Protein AF-A0A945SEW3-F1 (afdb_monomer)

Structure (mmCIF, N/CA/C/O backbone):
data_AF-A0A945SEW3-F1
#
_entry.id   AF-A0A945SEW3-F1
#
loop_
_atom_site.group_PDB
_atom_site.id
_atom_site.type_symbol
_atom_site.label_atom_id
_atom_site.label_alt_id
_atom_site.label_comp_id
_atom_site.label_asym_id
_atom_site.label_entity_id
_atom_site.label_seq_id
_atom_site.pdbx_PDB_ins_code
_atom_site.Cartn_x
_atom_site.Cartn_y
_atom_site.Cartn_z
_atom_site.occupancy
_atom_site.B_iso_or_equiv
_atom_site.auth_seq_id
_atom_site.auth_comp_id
_atom_site.auth_asym_id
_atom_site.auth_atom_id
_atom_site.pdbx_PDB_model_num
ATOM 1 N N . MET A 1 1 ? 41.181 -25.531 -39.445 1.00 50.03 1 MET A N 1
ATOM 2 C CA . MET A 1 1 ? 39.840 -25.935 -38.962 1.00 50.03 1 MET A CA 1
ATOM 3 C C . MET A 1 1 ? 39.555 -25.546 -37.505 1.00 50.03 1 MET A C 1
ATOM 5 O O . MET A 1 1 ? 38.393 -25.396 -37.182 1.00 50.03 1 MET A O 1
ATOM 9 N N . MET A 1 2 ? 40.552 -25.240 -36.660 1.00 54.53 2 MET A N 1
ATOM 10 C CA . MET A 1 2 ? 40.334 -24.757 -35.276 1.00 54.53 2 MET A CA 1
ATOM 11 C C . MET A 1 2 ? 39.903 -23.277 -35.155 1.00 54.53 2 MET A C 1
ATOM 13 O O . MET A 1 2 ? 39.188 -22.921 -34.228 1.00 54.53 2 MET A O 1
ATOM 17 N N . LYS A 1 3 ? 40.252 -22.409 -36.120 1.00 48.34 3 LYS A N 1
ATOM 18 C CA . LYS A 1 3 ? 39.848 -20.985 -36.104 1.00 48.34 3 LYS A CA 1
ATOM 19 C C . LYS A 1 3 ? 38.338 -20.773 -36.293 1.00 48.34 3 LYS A C 1
ATOM 21 O O . LYS A 1 3 ? 37.784 -19.855 -35.710 1.00 48.34 3 LYS A O 1
ATOM 26 N N . LYS A 1 4 ? 37.664 -21.638 -37.068 1.00 47.72 4 LYS A N 1
ATOM 27 C CA . LYS A 1 4 ? 36.202 -21.573 -37.275 1.00 47.72 4 LYS A CA 1
ATOM 28 C C . LYS A 1 4 ? 35.418 -22.073 -36.054 1.00 47.72 4 LYS A C 1
ATOM 30 O O . LYS A 1 4 ? 34.335 -21.571 -35.790 1.00 47.72 4 LYS A O 1
ATOM 35 N N . VAL A 1 5 ? 35.998 -23.006 -35.292 1.00 53.94 5 VAL A N 1
ATOM 36 C CA . VAL A 1 5 ? 35.425 -23.523 -34.036 1.00 53.94 5 VAL A CA 1
ATOM 37 C C . VAL A 1 5 ? 35.469 -22.455 -32.939 1.00 53.94 5 VAL A C 1
ATOM 39 O O . VAL A 1 5 ? 34.509 -22.307 -32.192 1.00 53.94 5 VAL A O 1
ATOM 42 N N . LEU A 1 6 ? 36.527 -21.635 -32.908 1.00 54.12 6 LEU A N 1
ATOM 43 C CA . LEU A 1 6 ? 36.633 -20.505 -31.979 1.00 54.12 6 LEU A CA 1
ATOM 44 C C . LEU A 1 6 ? 35.591 -19.407 -32.256 1.00 54.12 6 LEU A C 1
ATOM 46 O O . LEU A 1 6 ? 35.058 -18.821 -31.323 1.00 54.12 6 LEU A O 1
ATOM 50 N N . VAL A 1 7 ? 35.255 -19.168 -33.530 1.00 52.91 7 VAL A N 1
ATOM 51 C CA . VAL A 1 7 ? 34.214 -18.200 -33.929 1.00 52.91 7 VAL A CA 1
ATOM 52 C C . VAL A 1 7 ? 32.805 -18.697 -33.569 1.00 52.91 7 VAL A C 1
ATOM 54 O O . VAL A 1 7 ? 31.947 -17.893 -33.221 1.00 52.91 7 VAL A O 1
ATOM 57 N N . LEU A 1 8 ? 32.570 -20.014 -33.580 1.00 52.97 8 LEU A N 1
ATOM 58 C CA . LEU A 1 8 ? 31.284 -20.615 -33.199 1.00 52.97 8 LEU A CA 1
ATOM 59 C C . LEU A 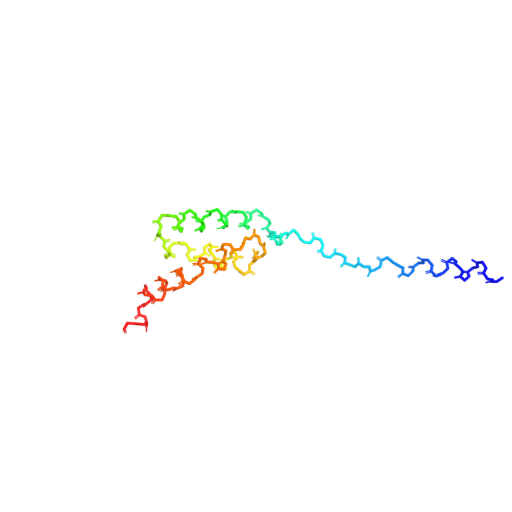1 8 ? 31.055 -20.662 -31.678 1.00 52.97 8 LEU A C 1
ATOM 61 O O . LEU A 1 8 ? 29.912 -20.578 -31.240 1.00 52.97 8 LEU A O 1
ATOM 65 N N . ALA A 1 9 ? 32.112 -20.739 -30.864 1.00 53.75 9 ALA A N 1
ATOM 66 C CA . ALA A 1 9 ? 31.989 -20.777 -29.403 1.00 53.75 9 ALA A CA 1
ATOM 67 C C . ALA A 1 9 ? 31.609 -19.418 -28.774 1.00 53.75 9 ALA A C 1
ATOM 69 O O . ALA A 1 9 ? 31.032 -19.381 -27.691 1.00 53.75 9 ALA A O 1
ATOM 70 N N . VAL A 1 10 ? 31.886 -18.299 -29.453 1.00 55.06 10 VAL A N 1
ATOM 71 C CA . VAL A 1 10 ? 31.577 -16.942 -28.954 1.00 55.06 10 VAL A CA 1
ATOM 72 C C . VAL A 1 10 ? 30.103 -16.559 -29.172 1.00 55.06 10 VAL A C 1
ATOM 74 O O . VAL A 1 10 ? 29.580 -15.691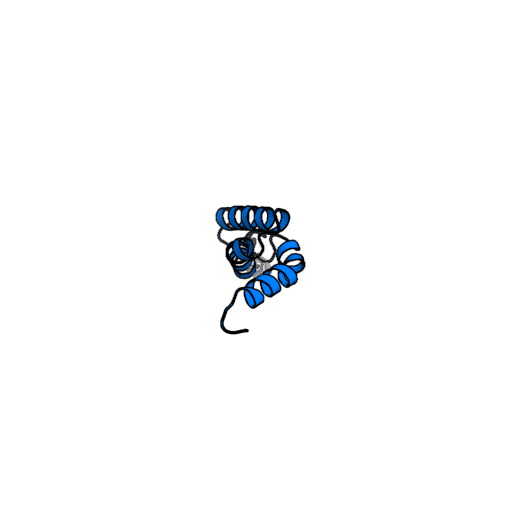 -28.478 1.00 55.06 10 VAL A O 1
ATOM 77 N N . ALA A 1 11 ? 29.387 -17.239 -30.072 1.00 54.25 11 ALA A N 1
ATOM 78 C CA . ALA A 1 11 ? 27.996 -16.917 -30.404 1.00 54.25 11 ALA A CA 1
ATOM 79 C C . ALA A 1 11 ? 26.957 -17.392 -29.363 1.00 54.25 11 ALA A C 1
ATOM 81 O O . ALA A 1 11 ? 25.788 -17.035 -29.468 1.00 54.25 11 ALA A O 1
ATOM 82 N N . VAL A 1 12 ? 27.355 -18.184 -28.360 1.00 56.94 12 VAL A N 1
ATOM 83 C CA . VAL A 1 12 ? 26.424 -18.844 -27.417 1.00 56.94 12 VAL A CA 1
ATOM 84 C C . VAL A 1 12 ? 26.209 -18.042 -26.116 1.00 56.94 12 VAL A C 1
ATOM 86 O O . VAL A 1 12 ? 25.399 -18.418 -25.276 1.00 56.94 12 VAL A O 1
ATOM 89 N N . LEU A 1 13 ? 26.871 -16.892 -25.939 1.00 59.41 13 LEU A N 1
ATOM 90 C CA . LEU A 1 13 ? 26.840 -16.122 -24.681 1.00 59.41 13 LEU A CA 1
ATOM 91 C C . LEU A 1 13 ? 25.742 -15.041 -24.578 1.00 59.41 13 LEU A C 1
ATOM 93 O O . LEU A 1 13 ? 25.678 -14.351 -23.564 1.00 59.41 13 LEU A O 1
ATOM 97 N N . THR A 1 14 ? 24.868 -14.863 -25.573 1.00 59.22 14 THR A N 1
ATOM 98 C CA . THR A 1 14 ? 23.956 -13.696 -25.623 1.00 59.22 14 THR A CA 1
ATOM 99 C C . THR A 1 14 ? 22.533 -13.927 -25.106 1.00 59.22 14 THR A C 1
ATOM 101 O O . THR A 1 14 ? 21.729 -12.999 -25.136 1.00 59.22 14 THR A O 1
ATOM 104 N N . VAL A 1 15 ? 22.200 -15.103 -24.568 1.00 61.62 15 VAL A N 1
ATOM 105 C CA . VAL A 1 15 ? 20.853 -15.392 -24.025 1.00 61.62 15 VAL A CA 1
ATOM 106 C C . VAL A 1 15 ? 20.809 -15.406 -22.496 1.00 61.62 15 VAL A C 1
ATOM 108 O O . VAL A 1 15 ? 20.188 -16.266 -21.881 1.00 61.62 15 VAL A O 1
ATOM 111 N N . VAL A 1 16 ? 21.445 -14.430 -21.848 1.00 63.53 16 VAL A N 1
ATOM 112 C CA . VAL A 1 16 ? 21.060 -14.056 -20.480 1.00 63.53 16 VAL A CA 1
ATOM 113 C C . VAL A 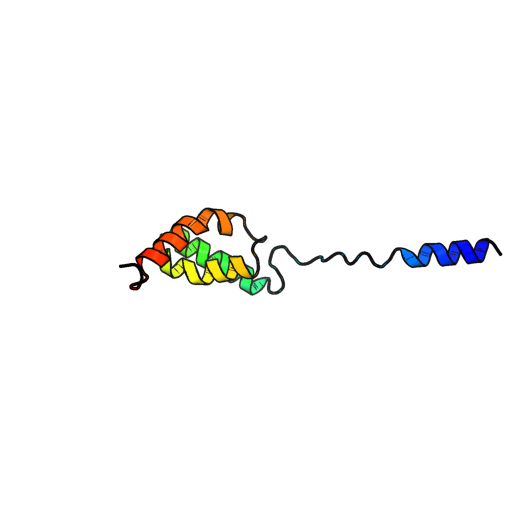1 16 ? 19.971 -12.998 -20.576 1.00 63.53 16 VAL A C 1
ATOM 115 O O . VAL A 1 16 ? 20.239 -11.805 -20.696 1.00 63.53 16 VAL A O 1
ATOM 118 N N . SER A 1 17 ? 18.718 -13.451 -20.557 1.00 61.59 17 SER A N 1
ATOM 119 C CA . SER A 1 17 ? 17.549 -12.593 -20.378 1.00 61.59 17 SER A CA 1
ATOM 120 C C . SER A 1 17 ? 17.602 -11.959 -18.986 1.00 61.59 17 SER A C 1
ATOM 122 O O . SER A 1 17 ? 17.013 -12.455 -18.029 1.00 61.59 17 SER A O 1
ATOM 124 N N . VAL A 1 18 ? 18.343 -10.860 -18.857 1.00 60.62 18 VAL A N 1
ATOM 125 C CA . VAL A 1 18 ? 18.231 -9.954 -17.715 1.00 60.62 18 VAL A CA 1
ATOM 126 C C . VAL A 1 18 ? 16.835 -9.345 -17.763 1.00 60.62 18 VAL A C 1
ATOM 128 O O . VAL A 1 18 ? 16.562 -8.441 -18.549 1.00 60.62 18 VAL A O 1
ATOM 131 N N . ASN A 1 19 ? 15.927 -9.866 -16.936 1.00 60.59 19 ASN A N 1
ATOM 132 C CA . ASN A 1 19 ? 14.661 -9.209 -16.632 1.00 60.59 19 ASN A CA 1
ATOM 133 C C . ASN A 1 19 ? 14.979 -7.912 -15.874 1.00 60.59 19 ASN A C 1
ATOM 135 O O . ASN A 1 19 ? 14.923 -7.857 -14.651 1.00 60.59 19 ASN A O 1
ATOM 139 N N . ALA A 1 20 ? 15.345 -6.860 -16.606 1.00 61.44 20 ALA A N 1
ATOM 140 C CA . ALA A 1 20 ? 15.547 -5.512 -16.086 1.00 61.44 20 ALA A CA 1
ATOM 141 C C . ALA A 1 20 ? 14.200 -4.814 -15.811 1.00 61.44 20 ALA A C 1
ATOM 143 O O . ALA A 1 20 ? 14.041 -3.627 -16.095 1.00 61.44 20 ALA A O 1
ATOM 144 N N . GLN A 1 21 ? 13.201 -5.549 -15.307 1.00 67.06 21 GLN A N 1
ATOM 145 C CA . GLN A 1 21 ? 11.958 -4.926 -14.868 1.00 67.06 21 GLN A CA 1
ATOM 146 C C . GLN A 1 21 ? 12.288 -4.033 -13.676 1.00 67.06 21 GLN A C 1
ATOM 148 O O . GLN A 1 21 ? 12.978 -4.446 -12.742 1.00 67.06 21 GLN A O 1
ATOM 153 N N . SER A 1 22 ? 11.862 -2.771 -13.741 1.00 85.62 22 SER A N 1
ATOM 154 C CA . SER A 1 22 ? 12.093 -1.848 -12.639 1.00 85.62 22 SER A CA 1
ATOM 155 C C . SER A 1 22 ? 11.394 -2.386 -11.389 1.00 85.62 22 SER A C 1
ATOM 157 O O . SER A 1 22 ? 10.389 -3.093 -11.476 1.00 85.62 22 SER A O 1
ATOM 159 N N . LYS A 1 23 ? 11.869 -2.001 -10.200 1.00 88.69 23 LYS A N 1
ATOM 160 C CA . LYS A 1 23 ? 11.215 -2.364 -8.926 1.00 88.69 23 LYS A CA 1
ATOM 161 C C . LYS A 1 23 ? 9.735 -1.952 -8.848 1.00 88.69 23 LYS A C 1
ATOM 163 O O . LYS A 1 23 ? 9.043 -2.330 -7.910 1.00 88.69 23 LYS A O 1
ATOM 168 N N . PHE A 1 24 ? 9.269 -1.119 -9.781 1.00 91.31 24 PHE A N 1
ATOM 169 C CA . PHE A 1 24 ? 7.894 -0.648 -9.883 1.00 91.31 24 PHE A CA 1
ATOM 170 C C . PHE A 1 24 ? 7.003 -1.551 -10.756 1.00 91.31 24 PHE A C 1
ATOM 172 O O . PHE A 1 24 ? 5.819 -1.254 -10.901 1.00 91.31 24 PHE A O 1
ATOM 179 N N . GLY A 1 25 ? 7.531 -2.657 -11.289 1.00 86.62 25 GLY A N 1
ATOM 180 C CA . GLY A 1 25 ? 6.792 -3.592 -12.135 1.00 86.62 25 GLY A CA 1
ATOM 181 C C . GLY A 1 25 ? 6.576 -3.066 -13.557 1.00 86.62 25 GLY A C 1
ATOM 182 O O . GLY A 1 25 ? 7.272 -2.164 -14.020 1.00 86.62 25 GLY A O 1
ATOM 183 N N . ALA A 1 26 ? 5.602 -3.649 -14.261 1.00 87.94 26 ALA A N 1
ATOM 184 C CA . ALA A 1 26 ? 5.311 -3.316 -15.658 1.00 87.94 26 ALA A CA 1
ATOM 185 C C . ALA A 1 26 ? 4.692 -1.915 -15.847 1.00 87.94 26 ALA A C 1
ATOM 187 O O . ALA A 1 26 ? 4.904 -1.292 -16.883 1.00 87.94 26 ALA A O 1
ATOM 188 N N . ASP A 1 27 ? 3.945 -1.416 -14.854 1.00 92.81 27 ASP A N 1
ATOM 189 C CA . ASP A 1 27 ? 3.306 -0.093 -14.873 1.00 92.81 27 ASP A CA 1
ATOM 190 C C . ASP A 1 27 ? 3.864 0.782 -13.742 1.00 92.81 27 ASP A C 1
ATOM 192 O O . ASP A 1 27 ? 3.343 0.843 -12.621 1.00 92.81 27 ASP A O 1
ATOM 196 N N . GLU A 1 28 ? 4.974 1.452 -14.049 1.00 93.94 28 GLU A N 1
ATOM 197 C CA . GLU A 1 28 ? 5.699 2.272 -13.085 1.00 93.94 28 GLU A CA 1
ATOM 198 C C . GLU A 1 28 ? 4.862 3.445 -12.560 1.00 93.94 28 GLU A C 1
ATOM 200 O O . GLU A 1 28 ? 4.903 3.750 -11.362 1.00 93.94 28 GLU A O 1
ATOM 205 N N . GLN A 1 29 ? 4.096 4.096 -13.438 1.00 96.06 29 GLN A N 1
ATOM 206 C CA . GLN A 1 29 ? 3.298 5.262 -13.074 1.00 96.06 29 GLN A CA 1
ATOM 207 C C . GLN A 1 29 ? 2.210 4.866 -12.080 1.00 96.06 29 GLN A C 1
ATOM 209 O O . GLN A 1 29 ? 2.080 5.481 -11.016 1.00 96.06 29 GLN A O 1
ATOM 214 N N . LYS A 1 30 ? 1.490 3.783 -12.376 1.00 97.06 30 LYS A N 1
ATOM 215 C CA . LYS A 1 30 ? 0.425 3.290 -11.508 1.00 97.06 30 LYS A CA 1
ATOM 216 C C . LYS A 1 30 ? 0.960 2.744 -10.191 1.00 97.06 30 LYS A C 1
ATOM 218 O O . LYS A 1 30 ? 0.322 2.932 -9.152 1.00 97.06 30 LYS A O 1
ATOM 223 N N . CYS A 1 31 ? 2.150 2.142 -10.190 1.00 97.38 31 CYS A N 1
ATOM 224 C CA . CYS A 1 31 ? 2.818 1.780 -8.946 1.00 97.38 31 CYS A CA 1
ATOM 225 C C . CYS A 1 31 ? 3.136 3.002 -8.086 1.00 97.38 31 CYS A C 1
ATOM 227 O O . CYS A 1 31 ? 2.775 3.025 -6.909 1.00 97.38 31 CYS A O 1
ATOM 229 N N . LYS A 1 32 ? 3.754 4.041 -8.654 1.00 97.00 32 LYS A N 1
ATOM 230 C CA . LYS A 1 32 ? 4.067 5.276 -7.919 1.00 97.00 32 LYS A CA 1
ATOM 231 C C . LYS A 1 32 ? 2.811 5.948 -7.362 1.00 97.00 32 LYS A C 1
ATOM 233 O O . LYS A 1 32 ? 2.821 6.377 -6.207 1.00 97.00 32 LYS A O 1
ATOM 238 N N . GLU A 1 33 ? 1.735 5.986 -8.140 1.00 98.19 33 GLU A N 1
ATOM 239 C CA . GLU A 1 33 ? 0.442 6.521 -7.714 1.00 98.19 33 GLU A CA 1
ATOM 240 C C . GLU A 1 33 ? -0.131 5.738 -6.525 1.00 98.19 33 GLU A C 1
ATOM 242 O O . GLU A 1 33 ? -0.350 6.312 -5.457 1.00 98.19 33 GLU A O 1
ATOM 247 N N . ASN A 1 34 ? -0.289 4.417 -6.656 1.00 98.38 34 ASN A N 1
ATOM 248 C CA . ASN A 1 34 ? -0.835 3.577 -5.586 1.00 98.38 34 ASN A CA 1
ATOM 249 C C . ASN A 1 34 ? 0.055 3.591 -4.334 1.00 98.38 34 ASN A C 1
ATOM 251 O O . ASN A 1 34 ? -0.463 3.668 -3.218 1.00 98.38 34 ASN A O 1
ATOM 255 N N . LEU A 1 35 ? 1.385 3.588 -4.500 1.00 97.75 35 LEU A N 1
ATOM 256 C CA . LEU A 1 35 ? 2.341 3.754 -3.402 1.00 97.75 35 LEU A CA 1
ATOM 257 C C . LEU A 1 35 ? 2.123 5.072 -2.652 1.00 97.75 35 LEU A C 1
ATOM 259 O O . LEU A 1 35 ? 2.162 5.087 -1.421 1.00 97.75 35 LEU A O 1
ATOM 263 N N . SER A 1 36 ? 1.931 6.172 -3.381 1.00 97.81 36 SER A N 1
ATOM 264 C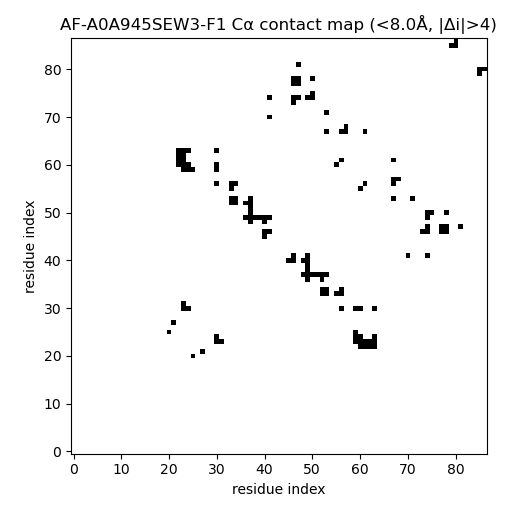 CA . SER A 1 36 ? 1.677 7.489 -2.793 1.00 97.81 36 SER A CA 1
ATOM 265 C C . SER A 1 36 ? 0.358 7.489 -2.019 1.00 97.81 36 SER A C 1
ATOM 267 O O . SER A 1 36 ? 0.341 7.807 -0.827 1.00 97.81 36 SER A O 1
ATOM 269 N N . MET A 1 37 ? -0.718 7.024 -2.662 1.00 98.19 37 MET A N 1
ATOM 270 C CA . MET A 1 37 ? -2.064 6.989 -2.090 1.00 98.19 37 MET A CA 1
ATOM 271 C C . MET A 1 37 ? -2.126 6.147 -0.817 1.00 98.19 37 MET A C 1
ATOM 273 O O . MET A 1 37 ? -2.540 6.649 0.228 1.00 98.19 37 MET A O 1
ATOM 277 N N . PHE A 1 38 ? -1.661 4.890 -0.845 1.00 97.81 38 PHE A N 1
ATOM 278 C CA . PHE A 1 38 ? -1.755 4.051 0.355 1.00 97.81 38 PHE A CA 1
ATOM 279 C C . PHE A 1 38 ? -0.906 4.611 1.500 1.00 97.81 38 PHE A C 1
ATOM 281 O O . PHE A 1 38 ? -1.301 4.502 2.661 1.00 97.81 38 PHE A O 1
ATOM 288 N N . ARG A 1 39 ? 0.263 5.202 1.209 1.00 97.94 39 ARG A N 1
ATOM 289 C CA . ARG A 1 39 ? 1.116 5.802 2.245 1.00 97.94 39 ARG A CA 1
ATOM 290 C C . ARG A 1 39 ? 0.434 6.992 2.896 1.00 97.94 39 ARG A C 1
ATOM 292 O O . ARG A 1 39 ? 0.562 7.149 4.108 1.00 97.94 39 ARG A O 1
ATOM 299 N N . GLU A 1 40 ? -0.254 7.809 2.112 1.00 98.25 40 GLU A N 1
ATOM 300 C CA . GLU A 1 40 ? -0.960 8.979 2.615 1.00 98.25 40 GLU A CA 1
ATOM 301 C C . GLU A 1 40 ? -2.160 8.572 3.477 1.00 98.25 40 GLU A C 1
ATOM 303 O O . GLU A 1 40 ? -2.221 8.940 4.652 1.00 98.25 40 GLU A O 1
ATOM 308 N N . TYR A 1 41 ? -3.011 7.668 2.984 1.00 98.25 41 TYR A N 1
ATOM 309 C CA . TYR A 1 41 ? -4.106 7.107 3.783 1.00 98.25 41 TYR A CA 1
ATOM 310 C C . TYR A 1 41 ? -3.612 6.411 5.059 1.00 98.25 41 TYR A C 1
ATOM 312 O O . TYR A 1 41 ? -4.184 6.587 6.137 1.00 98.25 41 TYR A O 1
ATOM 320 N N . TYR A 1 42 ? -2.496 5.680 4.985 1.00 97.94 42 TYR A N 1
ATOM 321 C CA . TYR A 1 42 ? -1.903 5.035 6.156 1.00 97.94 42 TYR A CA 1
ATOM 322 C C . TYR A 1 42 ? -1.424 6.046 7.208 1.00 97.94 42 TYR A C 1
ATOM 324 O O . TYR A 1 42 ? -1.625 5.813 8.404 1.00 97.94 42 TYR A O 1
ATOM 332 N N . LYS A 1 43 ? -0.813 7.169 6.798 1.00 97.69 43 LYS A N 1
ATOM 333 C CA . LYS A 1 43 ? -0.411 8.253 7.719 1.00 97.69 43 LYS A CA 1
ATOM 334 C C . LYS A 1 43 ? -1.620 8.892 8.395 1.00 97.69 43 LYS A C 1
ATOM 336 O O . LYS A 1 43 ? -1.585 9.120 9.602 1.00 97.69 43 LYS A O 1
ATOM 341 N N . GLN A 1 44 ? -2.689 9.111 7.633 1.00 97.94 44 GLN A N 1
ATOM 342 C CA . GLN A 1 44 ? -3.966 9.624 8.134 1.00 97.94 44 GLN A CA 1
ATOM 343 C C . GLN A 1 44 ? -4.734 8.589 8.974 1.00 97.94 44 GLN A C 1
ATOM 345 O O . GLN A 1 44 ? -5.786 8.897 9.524 1.00 97.94 44 GLN A O 1
ATOM 350 N N . LYS A 1 45 ? -4.204 7.362 9.110 1.00 96.94 45 LYS A N 1
ATOM 351 C CA . LYS A 1 45 ? -4.836 6.214 9.781 1.00 96.94 45 LYS A CA 1
ATOM 352 C C . LYS A 1 45 ? -6.165 5.787 9.143 1.00 96.94 45 LYS A C 1
ATOM 354 O O . LYS A 1 45 ? -6.892 4.998 9.748 1.00 96.94 45 LYS A O 1
ATOM 359 N N . SER A 1 46 ? -6.451 6.234 7.918 1.00 97.00 46 SER A N 1
ATOM 360 C CA . SER A 1 46 ? -7.581 5.734 7.138 1.00 97.00 46 SER A CA 1
ATOM 361 C C . SER A 1 46 ? -7.209 4.402 6.489 1.00 97.00 46 SER A C 1
ATOM 363 O O . SER A 1 46 ? -6.798 4.315 5.334 1.00 97.00 46 SER A O 1
ATOM 365 N N . TYR A 1 47 ? -7.251 3.334 7.284 1.00 96.88 47 TYR A N 1
ATOM 366 C CA . TYR A 1 47 ? -6.780 2.016 6.858 1.00 96.88 47 TYR A CA 1
ATOM 367 C C . TYR A 1 47 ? -7.720 1.307 5.876 1.00 96.88 47 TYR A C 1
ATOM 369 O O . TYR A 1 47 ? -7.245 0.479 5.102 1.00 96.88 47 TYR A O 1
ATOM 377 N N . ASP A 1 48 ? -9.019 1.619 5.900 1.00 93.69 48 ASP A N 1
ATOM 378 C CA . ASP A 1 48 ? -9.971 1.077 4.922 1.00 93.69 48 ASP A CA 1
ATOM 379 C C . ASP A 1 48 ? -9.744 1.707 3.540 1.00 93.69 48 ASP A C 1
ATOM 381 O O . ASP A 1 48 ? -9.585 0.977 2.563 1.00 93.69 48 ASP A O 1
ATOM 385 N N . ASP A 1 49 ? -9.570 3.033 3.471 1.00 95.56 49 ASP A N 1
ATOM 386 C CA . ASP A 1 49 ? -9.216 3.729 2.223 1.00 95.56 49 ASP A CA 1
ATOM 387 C C . ASP A 1 49 ? -7.831 3.313 1.712 1.00 95.56 49 ASP A C 1
ATOM 389 O O . ASP A 1 49 ? -7.613 3.164 0.509 1.00 95.56 49 ASP A O 1
ATOM 393 N N . ALA A 1 50 ? -6.889 3.045 2.626 1.00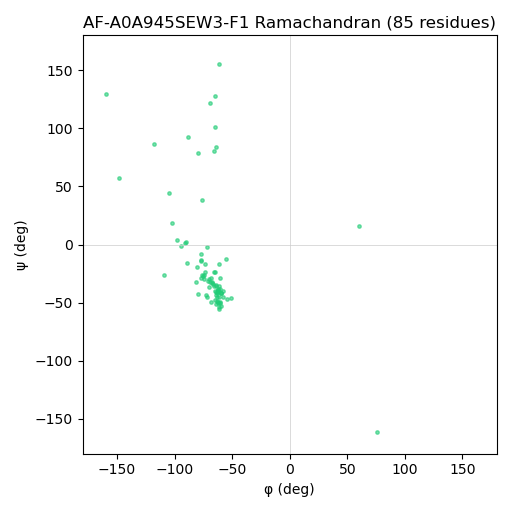 97.94 50 ALA A N 1
ATOM 394 C CA . ALA A 1 50 ? -5.566 2.547 2.267 1.00 97.94 50 ALA A CA 1
ATOM 395 C C . ALA A 1 50 ? -5.600 1.149 1.628 1.00 97.94 50 ALA A C 1
ATOM 397 O O . ALA A 1 50 ? -4.654 0.803 0.919 1.00 97.94 50 ALA A O 1
ATOM 398 N N . TYR A 1 51 ? -6.641 0.340 1.869 1.00 98.06 51 TYR A N 1
ATOM 399 C CA . TYR A 1 51 ? -6.673 -1.070 1.468 1.00 98.06 51 TYR A CA 1
ATOM 400 C C . TYR A 1 51 ? -6.557 -1.262 -0.042 1.00 98.06 51 TYR A C 1
ATOM 402 O O . TYR A 1 51 ? -5.725 -2.047 -0.490 1.00 98.06 51 TYR A O 1
ATOM 410 N N . ASN A 1 52 ? -7.360 -0.547 -0.829 1.00 98.00 52 ASN A N 1
ATOM 411 C CA . ASN A 1 52 ? -7.380 -0.709 -2.283 1.00 98.00 52 ASN A CA 1
ATOM 412 C C . ASN A 1 52 ? -6.026 -0.371 -2.940 1.00 98.00 52 ASN A C 1
ATOM 414 O O . ASN A 1 52 ? -5.479 -1.247 -3.621 1.00 98.00 52 ASN A O 1
ATOM 418 N N . PRO A 1 53 ? -5.429 0.819 -2.716 1.00 98.19 53 PRO A N 1
ATOM 419 C CA . PRO A 1 53 ? -4.132 1.143 -3.301 1.00 98.19 53 PRO A CA 1
ATOM 420 C C . PRO A 1 53 ? -2.998 0.279 -2.733 1.00 98.19 53 PRO A C 1
ATOM 422 O O . PRO A 1 53 ? -2.091 -0.112 -3.468 1.00 98.19 53 PRO A O 1
ATOM 425 N N . TRP A 1 54 ? -3.065 -0.102 -1.451 1.00 98.56 54 TRP A N 1
ATOM 426 C CA . TRP A 1 54 ? -2.105 -1.039 -0.862 1.00 98.56 54 TRP A CA 1
ATOM 427 C C . TRP A 1 54 ? -2.168 -2.418 -1.527 1.00 98.56 54 TRP A C 1
ATOM 429 O O . TRP A 1 54 ? -1.129 -2.953 -1.916 1.00 98.56 54 TRP A O 1
ATOM 439 N N . ARG A 1 55 ? -3.368 -2.990 -1.695 1.00 98.25 55 ARG A N 1
ATOM 440 C CA . ARG A 1 55 ? -3.563 -4.307 -2.317 1.00 98.25 55 ARG A CA 1
ATOM 441 C C . ARG A 1 55 ? -3.090 -4.293 -3.763 1.00 98.25 55 ARG A C 1
ATOM 443 O O . ARG A 1 55 ? -2.465 -5.253 -4.207 1.00 98.25 55 ARG A O 1
ATOM 450 N N . TRP A 1 56 ? -3.367 -3.211 -4.488 1.00 98.19 56 TRP A N 1
ATOM 451 C CA . TRP A 1 56 ? -2.866 -3.052 -5.846 1.00 98.19 56 TRP A CA 1
ATOM 452 C C . TRP A 1 56 ? -1.332 -3.062 -5.868 1.00 98.19 56 TRP A C 1
ATOM 454 O O . TRP A 1 56 ? -0.751 -3.855 -6.607 1.00 98.19 56 TRP A O 1
ATOM 464 N N . ALA A 1 57 ? -0.676 -2.263 -5.018 1.00 97.94 57 ALA A N 1
ATOM 465 C CA . ALA A 1 57 ? 0.786 -2.221 -4.941 1.00 97.94 57 ALA A CA 1
ATOM 466 C C . ALA A 1 57 ? 1.390 -3.573 -4.518 1.00 97.94 57 ALA A C 1
ATOM 468 O O . ALA A 1 57 ? 2.388 -4.000 -5.087 1.00 97.94 57 ALA A O 1
ATOM 469 N N . TYR A 1 58 ? 0.755 -4.281 -3.581 1.00 97.81 58 TYR A N 1
ATOM 470 C CA . TYR A 1 58 ? 1.161 -5.622 -3.153 1.00 97.81 58 TYR A CA 1
ATOM 471 C C . TYR A 1 58 ? 1.144 -6.644 -4.296 1.00 97.81 58 TYR A C 1
ATOM 473 O O . TYR A 1 58 ? 2.065 -7.448 -4.405 1.00 97.81 58 TYR A O 1
ATOM 481 N N . LEU A 1 59 ? 0.122 -6.608 -5.154 1.00 96.88 59 LEU A N 1
ATOM 482 C CA . LEU A 1 59 ? -0.021 -7.566 -6.253 1.00 96.88 59 LEU A CA 1
ATOM 483 C C . LEU A 1 59 ? 0.827 -7.220 -7.480 1.00 96.88 59 LEU A C 1
ATOM 485 O O . LEU A 1 59 ? 1.241 -8.126 -8.194 1.00 96.88 59 LEU A O 1
ATOM 489 N N . ASN A 1 60 ? 1.052 -5.931 -7.746 1.00 96.62 60 ASN A N 1
ATOM 490 C CA . ASN A 1 60 ? 1.626 -5.482 -9.020 1.00 96.62 60 ASN A CA 1
ATOM 491 C C . ASN A 1 60 ? 3.059 -4.953 -8.900 1.00 96.62 60 ASN A C 1
ATOM 493 O O . ASN A 1 60 ? 3.800 -4.995 -9.877 1.00 96.62 60 ASN A O 1
ATOM 497 N N . CYS A 1 61 ? 3.463 -4.446 -7.732 1.00 96.50 61 CYS A N 1
ATOM 498 C CA . CYS A 1 61 ? 4.815 -3.932 -7.516 1.00 96.50 61 CYS A CA 1
ATOM 499 C C . CYS A 1 61 ? 5.319 -4.126 -6.068 1.00 96.50 61 CYS A C 1
ATOM 501 O O . CYS A 1 61 ? 5.709 -3.161 -5.399 1.00 96.50 61 CYS A O 1
ATOM 503 N N . PRO A 1 62 ? 5.349 -5.374 -5.557 1.00 96.00 62 PRO A N 1
ATOM 504 C CA . PRO A 1 62 ? 5.726 -5.667 -4.169 1.00 96.00 62 PRO A CA 1
ATOM 505 C C . PRO A 1 62 ? 7.156 -5.233 -3.815 1.00 96.00 62 PRO A C 1
ATOM 507 O O . PRO A 1 62 ? 7.440 -4.876 -2.671 1.00 96.00 62 PRO A O 1
ATOM 510 N N . GLU A 1 63 ? 8.057 -5.222 -4.795 1.00 95.31 63 GLU A N 1
ATOM 511 C CA . GLU A 1 63 ? 9.465 -4.851 -4.619 1.00 95.31 63 GLU A CA 1
ATOM 512 C C . GLU A 1 63 ? 9.678 -3.334 -4.504 1.00 95.31 63 GLU A C 1
ATOM 514 O O . GLU A 1 63 ? 10.736 -2.873 -4.068 1.00 95.31 63 GLU A O 1
ATOM 519 N N . ALA A 1 64 ? 8.667 -2.530 -4.844 1.00 96.12 64 ALA A N 1
ATOM 520 C CA . ALA A 1 64 ? 8.811 -1.084 -4.905 1.00 96.12 64 ALA A CA 1
ATOM 521 C C . ALA A 1 64 ? 9.008 -0.446 -3.51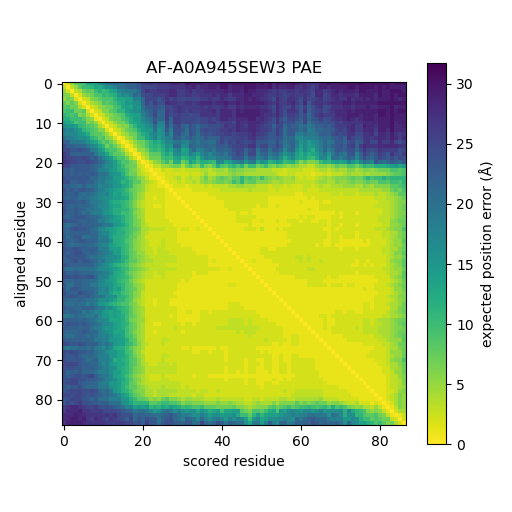9 1.00 96.12 64 ALA A C 1
ATOM 523 O O . ALA A 1 64 ? 9.642 0.610 -3.397 1.00 96.12 64 ALA A O 1
ATOM 524 N N . SER A 1 65 ? 8.473 -1.066 -2.458 1.00 96.75 65 SER A N 1
ATOM 525 C CA . SER A 1 65 ? 8.654 -0.599 -1.082 1.00 96.75 65 SER A CA 1
ATOM 526 C C . SER A 1 65 ? 8.400 -1.681 -0.031 1.00 96.75 65 SER A C 1
ATOM 528 O O . SER A 1 65 ? 7.305 -2.225 0.064 1.00 96.75 65 SER A O 1
ATOM 530 N N . GLY A 1 66 ? 9.338 -1.856 0.906 1.00 97.25 66 GLY A N 1
ATOM 531 C CA . GLY A 1 66 ? 9.131 -2.722 2.076 1.00 97.25 66 GLY A CA 1
ATOM 532 C C . GLY A 1 66 ? 7.972 -2.290 2.994 1.00 97.25 66 GLY A C 1
ATOM 533 O O . GLY A 1 66 ? 7.482 -3.092 3.789 1.00 97.25 66 GLY A O 1
ATOM 534 N N . ASN A 1 67 ? 7.488 -1.046 2.879 1.00 97.12 67 ASN A N 1
ATOM 535 C CA . ASN A 1 67 ? 6.319 -0.581 3.633 1.00 97.12 67 ASN A CA 1
ATOM 536 C C . ASN A 1 67 ? 5.031 -1.300 3.228 1.00 97.12 67 ASN A C 1
ATOM 538 O O . ASN A 1 67 ? 4.119 -1.375 4.049 1.00 97.12 67 ASN A O 1
ATOM 542 N N . ILE A 1 68 ? 4.971 -1.855 2.012 1.00 98.12 68 ILE A N 1
ATOM 543 C CA . ILE A 1 68 ? 3.857 -2.693 1.561 1.00 98.12 68 ILE A CA 1
ATOM 544 C C . ILE A 1 68 ? 3.647 -3.837 2.561 1.00 98.12 68 ILE A C 1
ATOM 546 O O . ILE A 1 68 ? 2.538 -4.044 3.040 1.00 98.12 68 ILE A O 1
ATOM 550 N N . PHE A 1 69 ? 4.717 -4.512 2.976 1.00 98.19 69 PHE A N 1
ATOM 551 C CA . PHE A 1 69 ? 4.628 -5.616 3.930 1.00 98.19 69 PHE A CA 1
ATOM 552 C C . PHE A 1 69 ? 4.490 -5.135 5.376 1.00 98.19 69 PHE A C 1
ATOM 554 O O . PHE A 1 69 ? 3.653 -5.643 6.118 1.00 98.19 69 PHE A O 1
ATOM 561 N N . LYS A 1 70 ? 5.256 -4.111 5.781 1.00 98.25 70 LYS A N 1
ATOM 562 C CA . LYS A 1 70 ? 5.224 -3.594 7.165 1.00 98.25 70 LYS A CA 1
ATOM 563 C C . LYS A 1 70 ? 3.848 -3.053 7.569 1.00 98.25 70 LYS A C 1
ATOM 565 O O . LYS A 1 70 ? 3.447 -3.196 8.721 1.00 98.25 70 LYS A O 1
ATOM 570 N N . ASN A 1 71 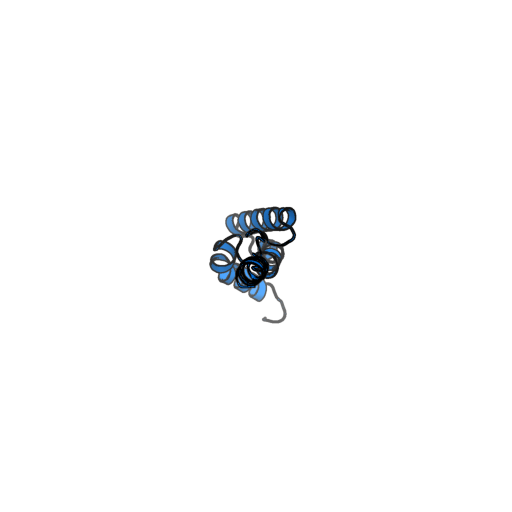? 3.126 -2.436 6.634 1.00 97.94 71 ASN A N 1
ATOM 571 C CA . ASN A 1 71 ? 1.828 -1.815 6.905 1.00 97.94 71 ASN A CA 1
ATOM 572 C C . ASN A 1 71 ? 0.644 -2.782 6.728 1.00 97.94 71 ASN A C 1
ATOM 574 O O . ASN A 1 71 ? -0.442 -2.501 7.245 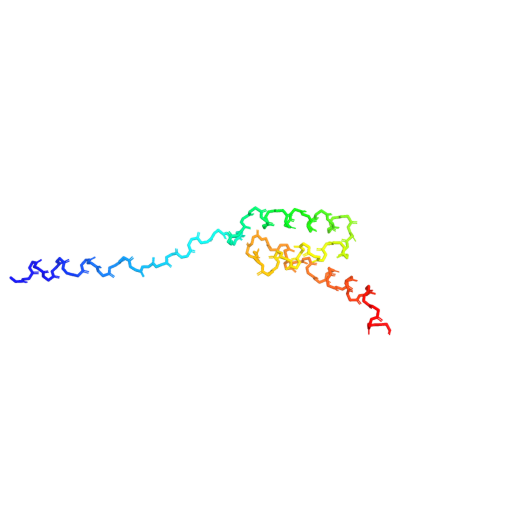1.00 97.94 71 ASN A O 1
ATOM 578 N N . ALA A 1 72 ? 0.856 -3.923 6.060 1.00 97.31 72 ALA A N 1
ATOM 579 C CA . ALA A 1 72 ? -0.177 -4.910 5.755 1.00 97.31 72 ALA A CA 1
ATOM 580 C C . ALA A 1 72 ? -1.005 -5.350 6.977 1.00 97.31 72 ALA A C 1
ATOM 582 O O . ALA A 1 72 ? -2.232 -5.314 6.879 1.00 97.31 72 ALA A O 1
ATOM 583 N N . PRO A 1 73 ? -0.420 -5.682 8.152 1.00 97.69 73 PRO A N 1
ATOM 584 C CA . PRO A 1 73 ? -1.208 -6.191 9.277 1.00 97.69 73 PRO A CA 1
ATOM 585 C C . PRO A 1 73 ? -2.269 -5.206 9.776 1.00 97.69 73 PRO A C 1
ATOM 587 O O . PRO A 1 73 ? -3.377 -5.611 10.119 1.00 97.69 73 PRO A O 1
ATOM 590 N N . LYS A 1 74 ? -1.962 -3.901 9.798 1.00 97.25 74 LYS A N 1
ATOM 591 C CA . LYS A 1 74 ? -2.920 -2.877 10.247 1.00 97.25 74 LYS A CA 1
ATOM 592 C C . LYS A 1 74 ? -4.025 -2.652 9.222 1.00 97.25 74 LYS A C 1
ATOM 594 O O . LYS A 1 74 ? -5.188 -2.567 9.606 1.00 97.25 74 LYS A O 1
ATOM 599 N N . ILE A 1 75 ? -3.654 -2.588 7.943 1.00 97.62 75 ILE A N 1
ATOM 600 C CA . ILE A 1 75 ? -4.590 -2.400 6.830 1.00 97.62 75 ILE A CA 1
ATOM 601 C C . ILE A 1 75 ? -5.567 -3.580 6.760 1.00 97.62 75 ILE A C 1
ATOM 603 O O . ILE A 1 75 ? -6.780 -3.381 6.780 1.00 97.62 75 ILE A O 1
ATOM 607 N N . LEU A 1 76 ? -5.054 -4.812 6.779 1.00 96.56 76 LEU A N 1
ATOM 608 C CA . LEU A 1 76 ? -5.873 -6.024 6.746 1.00 96.56 76 LEU A CA 1
ATOM 609 C C . LEU A 1 76 ? -6.776 -6.142 7.975 1.00 96.56 76 LEU A C 1
ATOM 611 O O . LEU A 1 76 ? -7.969 -6.393 7.828 1.00 96.56 76 LEU A O 1
ATOM 615 N N . LYS A 1 77 ? -6.252 -5.888 9.181 1.00 95.19 77 LYS A N 1
ATOM 616 C CA . LYS A 1 77 ? -7.058 -5.920 10.411 1.00 95.19 77 LYS A CA 1
ATOM 617 C C . LYS A 1 77 ? -8.206 -4.909 10.375 1.00 95.19 77 LYS A C 1
ATOM 619 O O . LYS A 1 77 ? -9.311 -5.227 10.809 1.00 95.19 77 LYS A O 1
ATOM 624 N N . ALA A 1 78 ? -7.957 -3.700 9.871 1.00 94.75 78 ALA A N 1
ATOM 625 C CA . ALA A 1 78 ? -9.004 -2.698 9.709 1.00 94.75 78 ALA A CA 1
ATOM 626 C C . ALA A 1 78 ? -10.060 -3.151 8.694 1.00 94.75 78 ALA A C 1
ATOM 628 O O . ALA A 1 78 ? -11.251 -3.052 8.988 1.00 94.75 78 ALA A O 1
ATOM 629 N N . LYS A 1 79 ? -9.632 -3.724 7.560 1.00 93.44 79 LYS A N 1
ATOM 630 C CA . LYS A 1 79 ? -10.546 -4.240 6.538 1.00 93.44 79 LYS A CA 1
ATOM 631 C C . LYS A 1 79 ? -11.435 -5.363 7.067 1.00 93.44 79 LYS A C 1
ATOM 633 O O . LYS A 1 79 ? -12.644 -5.319 6.882 1.00 93.44 79 LYS A O 1
ATOM 638 N N . MET A 1 80 ? -10.853 -6.316 7.796 1.00 92.06 80 MET A N 1
ATOM 639 C CA . MET A 1 80 ? -11.590 -7.421 8.421 1.00 92.06 80 MET A CA 1
ATOM 640 C C . MET A 1 80 ? -12.608 -6.932 9.454 1.00 92.06 80 MET A C 1
ATOM 642 O O . MET A 1 80 ? -13.703 -7.474 9.525 1.00 92.06 80 MET A O 1
ATOM 646 N N . LYS A 1 81 ? -12.271 -5.897 10.238 1.00 90.00 81 LYS A N 1
ATOM 647 C CA . LYS A 1 81 ? -13.192 -5.290 11.214 1.00 90.00 81 LYS A CA 1
ATOM 648 C C . LYS A 1 81 ? -14.345 -4.531 10.543 1.00 90.00 81 LYS A C 1
ATOM 650 O O . LYS A 1 81 ? -15.427 -4.439 11.121 1.00 90.00 81 LYS A O 1
ATOM 655 N N . ALA A 1 82 ? -14.098 -3.939 9.377 1.00 86.12 82 ALA A N 1
ATOM 656 C CA . ALA A 1 82 ? -15.120 -3.254 8.591 1.00 86.12 82 ALA A CA 1
ATOM 657 C C . ALA A 1 82 ? -16.053 -4.239 7.862 1.00 86.12 82 ALA A C 1
ATOM 659 O O . ALA A 1 82 ? -17.209 -3.903 7.596 1.00 86.12 82 ALA A O 1
ATOM 660 N N . ASP A 1 83 ? -15.568 -5.444 7.557 1.00 85.25 83 ASP A N 1
ATOM 661 C CA . ASP A 1 83 ? -16.353 -6.487 6.908 1.00 85.25 83 ASP A CA 1
ATOM 662 C C . ASP A 1 83 ? -17.442 -7.032 7.846 1.00 85.25 83 ASP A C 1
ATOM 664 O O . ASP A 1 83 ? -17.179 -7.517 8.948 1.00 85.25 83 ASP A O 1
ATOM 668 N N . LYS A 1 84 ? -18.696 -6.936 7.397 1.00 72.69 84 LYS A N 1
ATOM 669 C CA . LYS A 1 84 ? -19.888 -7.287 8.183 1.00 72.69 84 LYS A CA 1
ATOM 670 C C . LYS A 1 84 ? -20.069 -8.796 8.334 1.00 72.69 84 LYS A C 1
ATOM 672 O O . LYS A 1 84 ? -20.831 -9.217 9.193 1.00 72.69 84 LYS A O 1
ATOM 677 N N . THR A 1 85 ? -19.388 -9.588 7.509 1.00 73.12 85 THR A N 1
ATOM 678 C CA . THR A 1 85 ? -19.436 -11.057 7.548 1.00 73.12 85 THR A CA 1
ATOM 679 C C . THR A 1 85 ? -18.606 -11.666 8.684 1.00 73.12 85 THR A C 1
ATOM 681 O O . THR A 1 85 ? -18.804 -12.829 9.012 1.00 73.12 85 THR A O 1
ATOM 684 N N . ASN A 1 86 ? -17.724 -10.883 9.319 1.00 58.69 86 ASN A N 1
ATOM 685 C CA . ASN A 1 8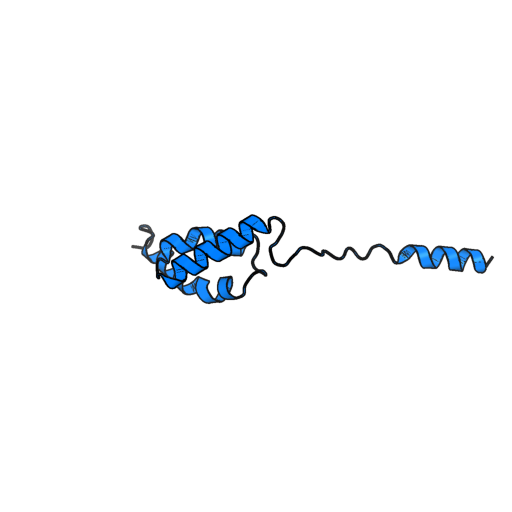6 ? -16.912 -11.294 10.474 1.00 58.69 86 ASN A CA 1
ATOM 686 C C . ASN A 1 86 ? -17.453 -10.756 11.817 1.00 58.69 86 ASN A C 1
ATOM 688 O O . ASN A 1 86 ? -16.693 -10.662 12.785 1.00 58.69 86 ASN A O 1
ATOM 692 N N . LYS A 1 87 ? -18.723 -10.331 11.864 1.00 53.88 87 LYS A N 1
ATOM 693 C CA . LYS A 1 87 ? -19.396 -9.837 13.075 1.00 53.88 87 LYS A CA 1
ATOM 694 C C . LYS A 1 87 ? -20.282 -10.892 13.714 1.00 53.88 87 LYS A C 1
ATOM 696 O O . LYS A 1 87 ? -20.944 -11.626 12.954 1.00 53.88 87 LYS A O 1
#

Mean predicted aligned error: 9.96 Å

Foldseek 3Di:
DVVVVVVVVVVPPPPPPPPPAPLQAPDNPLLVVLVVQLVVCVVVVVLQSSQPSLVVNVVGRVSNDPVSVVSVVSSVVVNLVVDPVND

Sequence (87 aa):
MMKKVLVLAVAVLTVVSVNAQSKFGADEQKCKENLSMFREYYKQKSYDDAYNPWRWAYLNCPEASGNIFKNAPKILKAKMKADKTNK

Nearest PDB structures (foldseek):
  5yqg-assembly1_A  TM=7.675E-01  e=9.545E+00  Mus musculus
  5yqg-assembly1_D  TM=7.687E-01  e=9.545E+00  Mus musculus
  8dp5-assembly1_C  TM=7.688E-01  e=9.545E+00  Homo sapiens

Radius of gyration: 22.25 Å; Cα contacts (8 Å, |Δi|>4): 70; chains: 1; bounding box: 60×36×52 Å

Secondary structure (DSSP, 8-state):
-HHHHHHHHGGGS---------TT-S-HHHHHHHHHHHHHHHHTT-HHHHHHHHHHHHHH-GGG-THHHHHHHHHHHHHHHH-GGG-

pLDDT: mean 84.9, std 17.72, range [47.72, 98.56]

Solvent-accessible surface area (backbone atoms only — not comparable to full-atom values): 5003 Å² total; per-residue (Å²): 121,67,71,63,53,58,61,59,64,66,71,72,74,79,81,73,82,74,80,78,65,52,54,33,34,96,51,47,67,62,30,54,50,24,52,51,50,19,53,51,27,49,74,73,62,39,26,59,74,12,37,62,31,39,52,50,26,52,75,57,21,54,75,56,40,74,60,60,66,73,48,40,66,61,26,52,52,43,42,53,70,69,38,74,88,77,108